Protein AF-A0A7S0VWV5-F1 (afdb_monomer)

Secondary structure (DSSP, 8-state):
------HHHHHHHTT-HHHHTT------SS-S------------SSSS-HHHHHHHHHHHHHHHHHTTHHHHHHHHHHHHH--S-----GGGTS--------HHHHHHHHHHHHHH-

Mean predicted aligned error: 13.31 Å

Radius of gyration: 26.04 Å; Cα contacts (8 Å, |Δi|>4): 52; chains: 1; bounding box: 34×28×96 Å

Sequence (117 aa):
VGVIVDVFSWSILEVANEINGDCSLKYLGRPFKTGGGGFVTSADYKGTCTGLMNAVLALHMSEMDDEGFFEELQNSRIQKETTATCVLDASMVADAKQEPVQLRTMGGLFVLHVLVS

Foldseek 3Di:
DDDDDDPLVVLLQQQACVRCVVSPDDDDDDDPDDDDDDDDDDPDPPDPPCVVVRVVRVVVVVVCVVVCVVVVVSVVVSVVSRPHPPPPPCVVVDDDDDDPPPVVNVVVVVVVVVVVD

Structure (mmCIF, N/CA/C/O backbone):
data_AF-A0A7S0VWV5-F1
#
_entry.id   AF-A0A7S0VWV5-F1
#
loop_
_atom_site.group_PDB
_atom_site.id
_atom_site.type_symbol
_atom_site.label_atom_id
_atom_site.label_alt_id
_atom_site.label_comp_id
_atom_site.label_asym_id
_atom_site.label_entity_id
_atom_site.label_seq_id
_atom_site.pdbx_PDB_ins_code
_atom_site.Cartn_x
_atom_site.Cartn_y
_atom_site.Cartn_z
_atom_site.occupancy
_atom_site.B_iso_or_equiv
_atom_site.auth_seq_id
_atom_site.auth_comp_id
_atom_site.auth_asym_id
_atom_site.auth_atom_id
_atom_site.pdbx_PDB_model_num
ATOM 1 N N . VAL A 1 1 ? 5.174 -15.334 -17.930 1.00 74.19 1 VAL A N 1
ATOM 2 C CA . VAL A 1 1 ? 4.591 -15.984 -16.730 1.00 74.19 1 VAL A CA 1
ATOM 3 C C . VAL A 1 1 ? 3.920 -14.889 -15.920 1.00 74.19 1 VAL A C 1
ATOM 5 O O . VAL A 1 1 ? 4.510 -13.824 -15.827 1.00 74.19 1 VAL A O 1
ATOM 8 N N . GLY A 1 2 ? 2.693 -15.094 -15.438 1.00 82.88 2 GLY A N 1
ATOM 9 C CA . GLY A 1 2 ? 1.965 -14.107 -14.631 1.00 82.88 2 GLY A CA 1
ATOM 10 C C . GLY A 1 2 ? 1.728 -14.637 -13.220 1.00 82.88 2 GLY A C 1
ATOM 11 O O . GLY A 1 2 ? 1.535 -15.840 -13.053 1.00 82.88 2 GLY A O 1
ATOM 12 N N . VAL A 1 3 ? 1.756 -13.750 -12.226 1.00 88.19 3 VAL A N 1
ATOM 13 C CA . VAL A 1 3 ? 1.529 -14.074 -10.811 1.00 88.19 3 VAL A CA 1
ATOM 14 C C . VAL A 1 3 ? 0.460 -13.133 -10.267 1.00 88.19 3 VAL A C 1
ATOM 16 O O . VAL A 1 3 ? 0.412 -11.964 -10.640 1.00 88.19 3 VAL A O 1
ATOM 19 N N . ILE A 1 4 ? -0.410 -13.654 -9.404 1.00 89.38 4 ILE A N 1
ATOM 20 C CA . ILE A 1 4 ? -1.387 -12.848 -8.673 1.00 89.38 4 ILE A CA 1
ATOM 21 C C . ILE A 1 4 ? -0.737 -12.429 -7.358 1.00 89.38 4 ILE A C 1
ATOM 23 O O . ILE A 1 4 ? -0.322 -13.283 -6.577 1.00 89.38 4 ILE A O 1
ATOM 27 N N . VAL A 1 5 ? -0.669 -11.123 -7.126 1.00 90.81 5 VAL A N 1
ATOM 28 C CA . VAL A 1 5 ? -0.136 -10.512 -5.904 1.00 90.81 5 VAL A CA 1
ATOM 29 C C . VAL A 1 5 ? -1.133 -9.488 -5.371 1.00 90.81 5 VAL A C 1
ATOM 31 O O . VAL A 1 5 ? -1.996 -9.010 -6.113 1.00 90.81 5 VAL A O 1
ATOM 34 N N . ASP A 1 6 ? -1.045 -9.166 -4.084 1.00 90.44 6 ASP A N 1
ATOM 35 C CA . ASP A 1 6 ? -1.783 -8.038 -3.524 1.00 90.44 6 ASP A CA 1
ATOM 36 C C . ASP A 1 6 ? -1.179 -6.697 -3.980 1.00 90.44 6 ASP A C 1
ATOM 38 O O . ASP A 1 6 ? -0.054 -6.630 -4.480 1.00 90.44 6 ASP A O 1
ATOM 42 N N . VAL A 1 7 ? -1.951 -5.620 -3.817 1.00 88.81 7 VAL A N 1
ATOM 43 C CA . VAL A 1 7 ? -1.585 -4.281 -4.304 1.00 88.81 7 VAL A CA 1
ATOM 44 C C . VAL A 1 7 ? -0.344 -3.733 -3.598 1.00 88.81 7 VAL A C 1
ATOM 46 O O . VAL A 1 7 ? 0.486 -3.109 -4.251 1.00 88.81 7 VAL A O 1
ATOM 49 N N . PHE A 1 8 ? -0.183 -3.986 -2.298 1.00 88.56 8 PHE A N 1
ATOM 50 C CA . PHE A 1 8 ? 0.967 -3.485 -1.550 1.00 88.56 8 PHE A CA 1
ATOM 51 C C . PHE A 1 8 ? 2.253 -4.192 -1.984 1.00 88.56 8 PHE A C 1
ATOM 53 O O . PHE A 1 8 ? 3.252 -3.535 -2.276 1.00 88.56 8 PHE A O 1
ATOM 60 N N . SER A 1 9 ? 2.212 -5.520 -2.117 1.00 90.62 9 SER A N 1
ATOM 61 C CA . SER A 1 9 ? 3.331 -6.284 -2.674 1.00 90.62 9 SER A CA 1
ATOM 62 C C . SER A 1 9 ? 3.665 -5.829 -4.093 1.00 90.62 9 SER A C 1
ATOM 64 O O . SER A 1 9 ? 4.838 -5.651 -4.406 1.00 90.62 9 SER A O 1
ATOM 66 N N . TRP A 1 10 ? 2.659 -5.584 -4.942 1.00 90.62 10 TRP A N 1
ATOM 67 C CA . TRP A 1 10 ? 2.885 -5.030 -6.280 1.00 90.62 10 TRP A CA 1
ATOM 68 C C . TRP A 1 10 ? 3.670 -3.712 -6.234 1.00 90.62 10 TRP A C 1
ATOM 70 O O . TRP A 1 10 ? 4.673 -3.593 -6.935 1.00 90.62 10 TRP A O 1
ATOM 80 N N . SER A 1 11 ? 3.274 -2.766 -5.376 1.00 89.75 11 SER A N 1
ATOM 81 C CA . SER A 1 11 ? 3.956 -1.472 -5.244 1.00 89.75 11 SER A CA 1
ATOM 82 C C . SER A 1 11 ? 5.432 -1.594 -4.856 1.00 89.75 11 SER A C 1
ATOM 84 O O . SER A 1 11 ? 6.220 -0.726 -5.213 1.00 89.75 11 SER A O 1
ATOM 86 N N . ILE A 1 12 ? 5.819 -2.659 -4.149 1.00 90.31 12 ILE A N 1
ATOM 87 C CA . ILE A 1 12 ? 7.223 -2.946 -3.822 1.00 90.31 12 ILE A CA 1
ATOM 88 C C . ILE A 1 12 ? 7.933 -3.604 -5.010 1.00 90.31 12 ILE A C 1
ATOM 90 O O . ILE A 1 12 ? 9.033 -3.200 -5.378 1.00 90.31 12 ILE A O 1
ATOM 94 N N . LEU A 1 13 ? 7.314 -4.614 -5.625 1.00 90.56 13 LEU A N 1
ATOM 95 C CA . LEU A 1 13 ? 7.909 -5.364 -6.736 1.00 90.56 13 LEU A CA 1
ATOM 96 C C . LEU A 1 13 ? 8.176 -4.482 -7.959 1.00 90.56 13 LEU A C 1
ATOM 98 O O . LEU A 1 13 ? 9.173 -4.681 -8.647 1.00 90.56 13 LEU A O 1
ATOM 102 N N . GLU A 1 14 ? 7.308 -3.505 -8.215 1.00 88.31 14 GLU A N 1
ATOM 103 C CA . GLU A 1 14 ? 7.451 -2.567 -9.328 1.00 88.31 14 GLU A CA 1
ATOM 104 C C . GLU A 1 14 ? 8.712 -1.692 -9.204 1.00 88.31 14 GLU A C 1
ATOM 106 O O . GLU A 1 14 ? 9.300 -1.330 -10.221 1.00 88.31 14 GLU A O 1
ATOM 111 N N . VAL A 1 15 ? 9.171 -1.403 -7.981 1.00 87.50 15 VAL A N 1
ATOM 112 C CA . VAL A 1 15 ? 10.324 -0.518 -7.711 1.00 87.50 15 VAL A CA 1
ATOM 113 C C . VAL A 1 15 ? 11.593 -1.260 -7.269 1.00 87.50 15 VAL A C 1
ATOM 115 O O . VAL A 1 15 ? 12.654 -0.648 -7.094 1.00 87.50 15 VAL A O 1
ATOM 118 N N . ALA A 1 16 ? 11.499 -2.575 -7.070 1.00 87.81 16 ALA A N 1
ATOM 119 C CA . ALA A 1 16 ? 12.602 -3.418 -6.630 1.00 87.81 16 ALA A CA 1
ATOM 120 C C . ALA A 1 16 ? 13.525 -3.774 -7.804 1.00 87.81 16 ALA A C 1
ATOM 122 O O . ALA A 1 16 ? 13.146 -4.525 -8.702 1.00 87.81 16 ALA A O 1
ATOM 123 N N . ASN A 1 17 ? 14.772 -3.301 -7.773 1.00 85.00 17 ASN A N 1
ATOM 124 C CA . ASN A 1 17 ? 15.740 -3.509 -8.854 1.00 85.00 17 ASN A CA 1
ATOM 125 C C . ASN A 1 17 ? 16.079 -4.992 -9.098 1.00 85.00 17 ASN A C 1
ATOM 127 O O . ASN A 1 17 ? 16.323 -5.398 -10.230 1.00 85.00 17 ASN A O 1
ATOM 131 N N . GLU A 1 18 ? 16.073 -5.817 -8.048 1.00 86.44 18 GLU A N 1
ATOM 132 C CA . GLU A 1 18 ? 16.356 -7.256 -8.161 1.00 86.44 18 GLU A CA 1
ATOM 133 C C . GLU A 1 18 ? 15.321 -8.007 -9.009 1.00 86.44 18 GLU A C 1
ATOM 135 O O . GLU A 1 18 ? 15.630 -9.050 -9.582 1.00 86.44 18 GLU A O 1
ATOM 140 N N . ILE A 1 19 ? 14.095 -7.482 -9.086 1.00 87.00 19 ILE A N 1
ATOM 141 C CA . ILE A 1 19 ? 12.957 -8.146 -9.730 1.00 87.00 19 ILE A CA 1
ATOM 142 C C . ILE A 1 19 ? 12.541 -7.406 -11.004 1.00 87.00 19 ILE A C 1
ATOM 144 O O . ILE A 1 19 ? 12.246 -8.050 -12.007 1.00 87.00 19 ILE A O 1
ATOM 148 N N . ASN A 1 20 ? 12.538 -6.072 -10.975 1.00 88.62 20 ASN A N 1
ATOM 149 C CA . ASN A 1 20 ? 12.080 -5.204 -12.059 1.00 88.62 20 ASN A CA 1
ATOM 150 C C . ASN A 1 20 ? 13.152 -4.197 -12.511 1.00 88.62 20 ASN A C 1
ATOM 152 O O . ASN A 1 20 ? 12.837 -3.059 -12.852 1.00 88.62 20 ASN A O 1
ATOM 156 N N . GLY A 1 21 ? 14.430 -4.586 -12.511 1.00 82.88 21 GLY A N 1
ATOM 157 C CA . GLY A 1 21 ? 15.528 -3.695 -12.911 1.00 82.88 21 GLY A CA 1
ATOM 158 C C . GLY A 1 21 ? 15.472 -3.218 -14.370 1.00 82.88 21 GLY A C 1
ATOM 159 O O . GLY A 1 21 ? 16.067 -2.196 -14.703 1.00 82.88 21 GLY A O 1
ATOM 160 N N . ASP A 1 22 ? 14.745 -3.922 -15.243 1.00 87.19 22 ASP A N 1
ATOM 161 C CA . ASP A 1 22 ? 14.498 -3.529 -16.637 1.00 87.19 22 ASP A CA 1
ATOM 162 C C . ASP A 1 22 ? 13.142 -2.828 -16.851 1.00 87.19 22 ASP A C 1
ATOM 164 O O . ASP A 1 22 ? 12.795 -2.493 -17.985 1.00 87.19 22 ASP A O 1
ATOM 168 N N . CYS A 1 23 ? 12.377 -2.604 -15.778 1.00 85.50 23 CYS A N 1
ATOM 169 C CA . CYS A 1 23 ? 11.039 -2.012 -15.797 1.00 85.50 23 CYS A CA 1
ATOM 170 C C . CYS A 1 23 ? 10.060 -2.720 -16.760 1.00 85.50 23 CYS A C 1
ATOM 172 O O . CYS A 1 23 ? 9.183 -2.087 -17.354 1.00 85.50 23 CYS A O 1
ATOM 174 N N . SER A 1 24 ? 10.207 -4.037 -16.941 1.00 87.31 24 SER A N 1
ATOM 175 C CA . SER A 1 24 ? 9.367 -4.839 -17.839 1.00 87.31 24 SER A CA 1
ATOM 176 C C . SER A 1 24 ? 8.077 -5.359 -17.196 1.00 87.31 24 SER A C 1
ATOM 178 O O . SER A 1 24 ? 7.167 -5.792 -17.919 1.00 87.31 24 SER A O 1
ATOM 180 N N . LEU A 1 25 ? 7.963 -5.319 -15.862 1.00 88.88 25 LEU A N 1
ATOM 181 C CA . LEU A 1 25 ? 6.744 -5.713 -15.160 1.00 88.88 25 LEU A CA 1
ATOM 182 C C . LEU A 1 25 ? 5.575 -4.796 -15.531 1.00 88.88 25 LEU A C 1
ATOM 184 O O . LEU A 1 25 ? 5.713 -3.583 -15.658 1.00 88.88 25 LEU A O 1
ATOM 188 N N . LYS A 1 26 ? 4.387 -5.391 -15.684 1.00 88.00 26 LYS A N 1
ATOM 189 C CA . LYS A 1 26 ? 3.154 -4.665 -16.006 1.00 88.00 26 LYS A CA 1
ATOM 190 C C . LYS A 1 26 ? 2.017 -5.095 -15.101 1.00 88.00 26 LYS A C 1
ATOM 192 O O . LYS A 1 26 ? 1.771 -6.290 -14.936 1.00 88.00 26 LYS A O 1
ATOM 197 N N . TYR A 1 27 ? 1.281 -4.111 -14.595 1.00 87.69 27 TYR A N 1
ATOM 198 C CA . TYR A 1 27 ? 0.023 -4.352 -13.909 1.00 87.69 27 TYR A CA 1
ATOM 199 C C . TYR A 1 27 ? -1.047 -4.733 -14.937 1.00 87.69 27 TYR A C 1
ATOM 201 O O . TYR A 1 27 ? -1.315 -3.984 -15.879 1.00 87.69 27 TYR A O 1
ATOM 209 N N . LEU A 1 28 ? -1.649 -5.913 -14.785 1.00 88.44 28 LEU A N 1
ATOM 210 C CA . LEU A 1 28 ? -2.644 -6.427 -15.723 1.00 88.44 28 LEU A CA 1
ATOM 211 C C . LEU A 1 28 ? -4.004 -6.580 -15.043 1.00 88.44 28 LEU A C 1
ATOM 213 O O . LEU A 1 28 ? -4.173 -7.382 -14.129 1.00 88.44 28 LEU A O 1
ATOM 217 N N . GLY A 1 29 ? -5.001 -5.869 -15.570 1.00 86.94 29 GLY A N 1
ATOM 218 C CA . GLY A 1 29 ? -6.394 -6.009 -15.155 1.00 86.94 29 GLY A CA 1
ATOM 219 C C . GLY A 1 29 ? -6.757 -5.188 -13.919 1.00 86.94 29 GLY A C 1
ATOM 220 O O . GLY A 1 29 ? -6.181 -4.138 -13.657 1.00 86.94 29 GLY A O 1
ATOM 221 N N . ARG A 1 30 ? -7.790 -5.639 -13.203 1.00 85.75 30 ARG A N 1
ATOM 222 C CA . ARG A 1 30 ? -8.288 -5.027 -11.963 1.00 85.75 30 ARG A CA 1
ATOM 223 C C . ARG A 1 30 ? -8.133 -6.024 -10.813 1.00 85.75 30 ARG A C 1
ATOM 225 O O . ARG A 1 30 ? -8.103 -7.227 -11.086 1.00 85.75 30 ARG A O 1
ATOM 232 N N . PRO A 1 31 ? -8.099 -5.562 -9.551 1.00 86.25 31 PRO A N 1
ATOM 233 C CA . PRO A 1 31 ? -8.083 -6.452 -8.398 1.00 86.25 31 PRO A CA 1
ATOM 234 C C . PRO A 1 31 ? -9.186 -7.512 -8.496 1.00 86.25 31 PRO A C 1
ATOM 236 O O . PRO A 1 31 ? -10.365 -7.184 -8.619 1.00 86.25 31 PRO A O 1
ATOM 239 N N . PHE A 1 32 ? -8.795 -8.788 -8.452 1.00 86.31 32 PHE A N 1
ATOM 240 C CA . PHE A 1 32 ? -9.734 -9.913 -8.516 1.00 86.31 32 PHE A CA 1
ATOM 241 C C . PHE A 1 32 ? -10.580 -10.027 -7.240 1.00 86.31 32 PHE A C 1
ATOM 243 O O . PHE A 1 32 ? -11.747 -10.411 -7.287 1.00 86.31 32 PHE A O 1
ATOM 250 N N . LYS A 1 33 ? -9.989 -9.682 -6.092 1.00 87.62 33 LYS A N 1
ATOM 251 C CA . LYS A 1 33 ? -10.641 -9.678 -4.785 1.00 87.62 33 LYS A CA 1
ATOM 252 C C . LYS A 1 33 ? -10.067 -8.552 -3.938 1.00 87.62 33 LYS A C 1
ATOM 254 O O . LYS A 1 33 ? -8.852 -8.390 -3.876 1.00 87.62 33 LYS A O 1
ATOM 259 N N . THR A 1 34 ? -10.939 -7.819 -3.260 1.00 84.75 34 THR A N 1
ATOM 260 C CA . THR A 1 34 ? -10.557 -6.880 -2.207 1.00 84.75 34 THR A CA 1
ATOM 261 C C . THR A 1 34 ? -10.754 -7.549 -0.850 1.00 84.75 34 THR A C 1
ATOM 263 O O . THR A 1 34 ? -11.724 -8.277 -0.624 1.00 84.75 34 THR A O 1
ATOM 266 N N . GLY A 1 35 ? -9.787 -7.363 0.041 1.00 82.25 35 GLY A N 1
ATOM 267 C CA . GLY A 1 35 ? -9.849 -7.816 1.425 1.00 82.25 35 GLY A CA 1
ATOM 268 C C . GLY A 1 35 ? -9.421 -6.675 2.331 1.00 82.25 35 GLY A C 1
ATOM 269 O O . GLY A 1 35 ? -8.457 -5.984 2.017 1.00 82.25 35 GLY A O 1
ATOM 270 N N . GLY A 1 36 ? -10.158 -6.465 3.419 1.00 81.00 36 GLY A N 1
ATOM 271 C CA . GLY A 1 36 ? -9.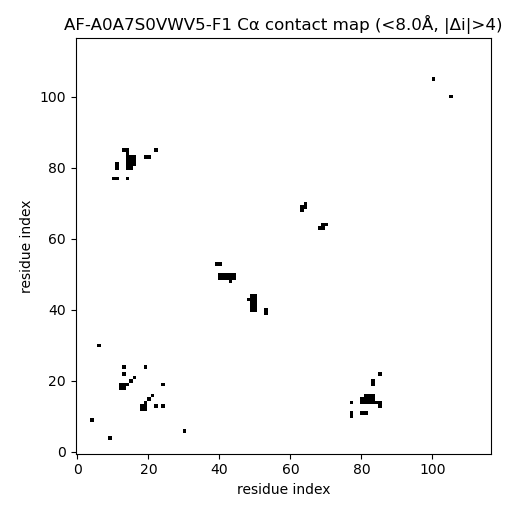758 -5.533 4.467 1.00 81.00 36 GLY A CA 1
ATOM 272 C C . GLY A 1 36 ? -8.769 -6.189 5.427 1.00 81.00 36 GLY A C 1
ATOM 273 O O . GLY A 1 36 ? -8.891 -7.378 5.730 1.00 81.00 36 GLY A O 1
ATOM 274 N N . GLY A 1 37 ? -7.801 -5.407 5.897 1.00 83.19 37 GLY A N 1
ATOM 275 C CA . GLY A 1 37 ? -7.017 -5.725 7.086 1.00 83.19 37 GLY A CA 1
ATOM 276 C C . GLY A 1 37 ? -7.689 -5.154 8.333 1.00 83.19 37 GLY A C 1
ATOM 277 O O . GLY A 1 37 ? -8.517 -4.252 8.247 1.00 83.19 37 GLY A O 1
ATOM 278 N N . GLY A 1 38 ? -7.344 -5.687 9.499 1.00 84.25 38 GLY A N 1
ATOM 279 C CA . GLY A 1 38 ? -7.844 -5.187 10.771 1.00 84.25 38 GLY A CA 1
ATOM 280 C C . GLY A 1 38 ? -7.163 -5.885 11.935 1.00 84.25 38 GLY A C 1
ATOM 281 O O . GLY A 1 38 ? -6.477 -6.895 11.769 1.00 84.25 38 GLY A O 1
ATOM 282 N N . PHE A 1 39 ? -7.355 -5.339 13.124 1.00 84.81 39 PHE A N 1
ATOM 283 C CA . PHE A 1 39 ? -6.922 -5.975 14.356 1.00 84.81 39 PHE A CA 1
ATOM 284 C C . PHE A 1 39 ? -8.011 -6.928 14.856 1.00 84.81 39 PHE A C 1
ATOM 286 O O . PHE A 1 39 ? -9.200 -6.753 14.589 1.00 84.81 39 PHE A O 1
ATOM 293 N N . VAL A 1 40 ? -7.595 -7.962 15.579 1.00 84.62 40 VAL A N 1
ATOM 294 C CA . VAL A 1 40 ? -8.499 -8.972 16.131 1.00 84.62 40 VAL A CA 1
ATOM 295 C C . VAL A 1 40 ? -8.282 -9.033 17.632 1.00 84.62 40 VAL A C 1
ATOM 297 O O . VAL A 1 40 ? -7.152 -9.176 18.096 1.00 84.62 40 VAL A O 1
ATOM 300 N N . THR A 1 41 ? -9.370 -8.941 18.391 1.00 83.56 41 THR A N 1
ATOM 301 C CA . THR A 1 41 ? -9.356 -9.079 19.850 1.00 83.56 41 THR A CA 1
ATOM 302 C C . THR A 1 41 ? -10.314 -10.180 20.290 1.00 83.56 41 THR A C 1
ATOM 304 O O . THR A 1 41 ? -11.230 -10.556 19.555 1.00 83.56 41 THR A O 1
ATOM 307 N N . SER A 1 42 ? -10.142 -10.691 21.512 1.00 83.44 42 SER A N 1
ATOM 308 C CA . SER A 1 42 ? -11.150 -11.558 22.120 1.00 83.44 42 SER A CA 1
ATOM 309 C C . SER A 1 42 ? -12.460 -10.794 22.334 1.00 83.44 42 SER A C 1
ATOM 311 O O . SER A 1 42 ? -12.464 -9.607 22.665 1.00 83.44 42 SER A O 1
ATOM 313 N N . ALA A 1 43 ? -13.585 -11.482 22.136 1.00 75.38 43 ALA A N 1
ATOM 314 C CA . ALA A 1 43 ? -14.919 -10.966 22.427 1.00 75.38 43 ALA A CA 1
ATOM 315 C C . ALA A 1 43 ? -15.374 -11.472 23.802 1.00 75.38 43 ALA A C 1
ATOM 317 O O . ALA A 1 43 ? -16.236 -12.344 23.911 1.00 75.38 43 ALA A O 1
ATOM 318 N N . ASP A 1 44 ? -14.747 -10.977 24.867 1.00 77.75 44 ASP A N 1
ATOM 319 C CA . ASP A 1 44 ? -15.121 -11.302 26.240 1.00 77.75 44 ASP A CA 1
ATOM 320 C C . ASP A 1 44 ? -15.846 -10.133 26.917 1.00 77.75 44 ASP A C 1
ATOM 322 O O . ASP A 1 44 ? -15.348 -9.012 27.028 1.00 77.75 44 ASP A O 1
ATOM 326 N N . TYR A 1 45 ? -17.057 -10.430 27.389 1.00 66.19 45 TYR A N 1
ATOM 327 C CA . TYR A 1 45 ? -17.917 -9.496 28.124 1.00 66.19 45 TYR A CA 1
ATOM 328 C C . TYR A 1 45 ? -17.863 -9.720 29.645 1.00 66.19 45 TYR A C 1
ATOM 330 O O . TYR A 1 45 ? -18.391 -8.922 30.413 1.00 66.19 45 TYR A O 1
ATOM 338 N N . LYS A 1 46 ? -17.249 -10.823 30.093 1.00 62.00 46 LYS A N 1
ATOM 339 C CA . LYS A 1 46 ? -17.068 -11.179 31.507 1.00 62.00 46 LYS A CA 1
ATOM 340 C C . LYS A 1 46 ? -15.597 -11.504 31.747 1.00 62.00 46 LYS A C 1
ATOM 342 O O . LYS A 1 46 ? -15.155 -12.590 31.393 1.00 62.00 46 LYS A O 1
ATOM 347 N N . GLY A 1 47 ? -14.854 -10.568 32.335 1.00 69.69 47 GLY A N 1
ATOM 348 C CA . GLY A 1 47 ? -13.444 -10.754 32.685 1.00 69.69 47 GLY A CA 1
ATOM 349 C C . GLY A 1 47 ? -12.607 -9.524 32.364 1.00 69.69 47 GLY A C 1
ATOM 350 O O . GLY A 1 47 ? -12.386 -8.693 33.239 1.00 69.69 47 GLY A O 1
ATOM 351 N N . THR A 1 48 ? -12.165 -9.405 31.115 1.00 68.69 48 THR A N 1
ATOM 352 C CA . THR A 1 48 ? -11.160 -8.421 30.682 1.00 68.69 48 THR A CA 1
ATOM 353 C C . THR A 1 48 ? -11.728 -7.254 29.870 1.00 68.69 48 THR A C 1
ATOM 355 O O . THR A 1 48 ? -10.982 -6.346 29.517 1.00 68.69 48 THR A O 1
ATOM 358 N N . CYS A 1 49 ? -13.049 -7.216 29.638 1.00 72.44 49 CYS A N 1
ATOM 359 C CA . CYS A 1 49 ? -13.743 -6.132 28.925 1.00 72.44 49 CYS A CA 1
ATOM 360 C C . CYS A 1 49 ? -13.088 -5.780 27.577 1.00 72.44 49 CYS A C 1
ATOM 362 O O . CYS A 1 49 ? -13.120 -4.627 27.143 1.00 72.44 49 CYS A O 1
ATOM 364 N N . THR A 1 50 ? -12.511 -6.764 26.887 1.00 82.31 50 THR A N 1
ATOM 365 C CA . THR A 1 50 ? -11.738 -6.546 25.654 1.00 82.31 50 THR A CA 1
ATOM 366 C C . THR A 1 50 ? -12.599 -5.994 24.514 1.00 82.31 50 THR A C 1
ATOM 368 O O . THR A 1 50 ? -12.085 -5.373 23.589 1.00 82.31 50 THR A O 1
ATOM 371 N N . GLY A 1 51 ? -13.929 -6.109 24.617 1.00 79.94 51 GLY A N 1
ATOM 372 C CA . GLY A 1 51 ? -14.861 -5.407 23.732 1.00 79.94 51 GLY A CA 1
ATOM 373 C C . GLY A 1 51 ? -14.721 -3.877 23.770 1.00 79.94 51 GLY A C 1
ATOM 374 O O . GLY A 1 51 ? -14.816 -3.241 22.724 1.00 79.94 51 GLY A O 1
ATOM 375 N N . LEU A 1 52 ? -14.436 -3.280 24.935 1.00 83.75 52 LEU A N 1
ATOM 376 C CA . LEU A 1 52 ? -14.168 -1.840 25.041 1.00 83.75 52 L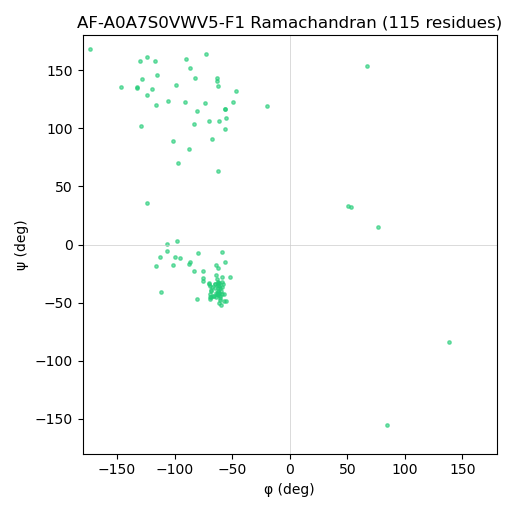EU A CA 1
ATOM 377 C C . LEU A 1 52 ? -12.838 -1.481 24.374 1.00 83.75 52 LEU A C 1
ATOM 379 O O . LEU A 1 52 ? -12.768 -0.508 23.631 1.00 83.75 52 LEU A O 1
ATOM 383 N N . MET A 1 53 ? -11.802 -2.295 24.592 1.00 86.19 53 MET A N 1
ATOM 384 C CA . MET A 1 53 ? -10.505 -2.106 23.936 1.00 86.19 53 MET A CA 1
ATOM 385 C C . MET A 1 53 ? -10.630 -2.188 22.416 1.00 86.19 53 MET A C 1
ATOM 387 O O . MET A 1 53 ? -9.996 -1.407 21.715 1.00 86.19 53 MET A O 1
ATOM 391 N N . ASN A 1 54 ? -11.483 -3.081 21.911 1.00 87.50 54 ASN A N 1
ATOM 392 C CA . ASN A 1 54 ? -11.765 -3.171 20.486 1.00 87.50 54 ASN A CA 1
ATOM 393 C C . ASN A 1 54 ? -12.369 -1.866 19.946 1.00 87.50 54 ASN A C 1
ATOM 395 O O . ASN A 1 54 ? -11.878 -1.318 18.967 1.00 87.50 54 ASN A O 1
ATOM 399 N N . ALA A 1 55 ? -13.375 -1.316 20.632 1.00 86.94 55 ALA A N 1
ATOM 400 C CA . ALA A 1 55 ? -13.997 -0.058 20.225 1.00 86.94 55 ALA A CA 1
ATOM 401 C C . ALA A 1 55 ? -13.009 1.123 20.229 1.00 86.94 55 ALA A C 1
ATOM 403 O O . ALA A 1 55 ? -13.007 1.922 19.296 1.00 86.94 55 ALA A O 1
ATOM 404 N N . VAL A 1 56 ? -12.148 1.213 21.246 1.00 90.50 56 VAL A N 1
ATOM 405 C CA . VAL A 1 56 ? -11.125 2.269 21.340 1.00 90.50 56 VAL A CA 1
ATOM 406 C C . VAL A 1 56 ? -10.073 2.124 20.238 1.00 90.50 56 VAL A C 1
ATOM 408 O O . VAL A 1 56 ? -9.724 3.104 19.589 1.00 90.50 56 VAL A O 1
ATOM 411 N N . LEU A 1 57 ? -9.595 0.903 19.982 1.00 91.06 57 LEU A N 1
ATOM 412 C CA . LEU A 1 57 ? -8.654 0.637 18.892 1.00 91.06 57 LEU A CA 1
ATOM 413 C C . LEU A 1 57 ? -9.267 0.957 17.525 1.00 91.06 57 LEU A C 1
ATOM 415 O O . LEU A 1 57 ? -8.590 1.543 16.688 1.00 91.06 57 LEU A O 1
ATOM 419 N N . ALA A 1 58 ? -10.539 0.617 17.308 1.00 90.00 58 ALA A N 1
ATOM 420 C CA . ALA A 1 58 ? -11.239 0.924 16.064 1.00 90.00 58 ALA A CA 1
ATOM 421 C C . ALA A 1 58 ? -11.350 2.436 15.840 1.00 90.00 58 ALA A C 1
ATOM 423 O O . ALA A 1 58 ? -11.101 2.897 14.730 1.00 90.00 58 ALA A O 1
ATOM 424 N N . LEU A 1 59 ? -11.674 3.196 16.892 1.00 93.56 59 LEU A N 1
ATOM 425 C CA . LEU A 1 59 ? -11.729 4.656 16.832 1.00 93.56 59 LEU A CA 1
ATOM 426 C C . LEU A 1 59 ? -10.368 5.236 16.432 1.00 93.56 59 LEU A C 1
ATOM 428 O O . LEU A 1 59 ? -10.285 5.963 15.451 1.00 93.56 59 LEU A O 1
ATOM 432 N N . HIS A 1 60 ? -9.298 4.851 17.131 1.00 94.25 60 HIS A N 1
ATOM 433 C CA . HIS A 1 60 ? -7.960 5.360 16.830 1.00 94.25 60 HIS A CA 1
ATOM 434 C C . HIS A 1 60 ? -7.454 4.940 15.452 1.00 94.25 60 HIS A C 1
ATOM 436 O O . HIS A 1 60 ? -6.746 5.701 14.806 1.00 94.25 60 HIS A O 1
ATOM 442 N N . MET A 1 61 ? -7.807 3.746 14.972 1.00 92.19 61 MET A N 1
ATOM 443 C CA . MET A 1 61 ? -7.480 3.362 13.599 1.00 92.19 61 MET A CA 1
ATOM 444 C C . MET A 1 61 ? -8.236 4.190 12.567 1.00 92.19 61 MET A C 1
ATOM 446 O O . MET A 1 61 ? -7.649 4.519 11.545 1.00 92.19 61 MET A O 1
ATOM 450 N N . SER A 1 62 ? -9.491 4.549 12.837 1.00 93.06 62 SER A N 1
ATOM 451 C CA . SER A 1 62 ? -10.239 5.466 11.975 1.00 93.06 62 SER A CA 1
ATOM 452 C C . SER A 1 62 ? -9.602 6.854 11.959 1.00 93.06 62 SER A C 1
ATOM 454 O O . SER A 1 62 ? -9.402 7.403 10.888 1.00 93.06 62 SER A O 1
ATOM 456 N N . GLU A 1 63 ? -9.228 7.389 13.125 1.00 95.19 63 GLU A N 1
ATOM 457 C CA . GLU A 1 63 ? -8.543 8.687 13.227 1.00 95.19 63 GLU A CA 1
ATOM 458 C C . GLU A 1 63 ? -7.206 8.675 12.468 1.00 95.19 63 GLU A C 1
ATOM 460 O O . GLU A 1 63 ? -6.925 9.586 11.699 1.00 95.19 63 GLU A O 1
ATOM 465 N N . MET A 1 64 ? -6.409 7.610 12.614 1.00 94.00 64 MET A N 1
ATOM 466 C CA . MET A 1 64 ? -5.156 7.445 11.866 1.00 94.00 64 MET A CA 1
ATOM 467 C C . MET A 1 64 ? -5.375 7.365 10.349 1.00 94.00 64 MET A C 1
ATOM 469 O O . MET A 1 64 ? -4.548 7.868 9.589 1.00 94.00 64 MET A O 1
ATOM 473 N N . ASP A 1 65 ? -6.453 6.723 9.896 1.00 93.12 65 ASP A N 1
ATOM 474 C CA . ASP A 1 65 ? -6.796 6.654 8.472 1.00 93.12 65 ASP A CA 1
ATOM 475 C C . ASP A 1 65 ? -7.209 8.031 7.933 1.00 93.12 65 ASP A C 1
ATOM 477 O O . ASP A 1 65 ? -6.680 8.473 6.915 1.00 93.12 65 ASP A O 1
ATOM 481 N N . ASP A 1 66 ? -8.057 8.753 8.672 1.00 93.94 66 ASP A N 1
ATOM 482 C CA . ASP A 1 66 ? -8.498 10.112 8.333 1.00 93.94 66 ASP A CA 1
ATOM 483 C C . ASP A 1 66 ? -7.324 11.112 8.290 1.00 93.94 66 ASP A C 1
ATOM 485 O O . ASP A 1 66 ? -7.314 12.038 7.476 1.00 93.94 66 ASP A O 1
ATOM 489 N N . GLU A 1 67 ? -6.312 10.918 9.139 1.00 96.06 67 GLU A N 1
ATOM 490 C CA . GLU A 1 67 ? -5.072 11.704 9.157 1.00 96.06 67 GLU A CA 1
ATOM 491 C C . GLU A 1 67 ? -4.060 11.284 8.072 1.00 96.06 67 GLU A C 1
ATOM 493 O O . GLU A 1 67 ? -3.042 11.954 7.888 1.00 96.06 67 GLU A O 1
ATOM 498 N N . GLY A 1 68 ? -4.315 10.198 7.334 1.00 94.38 68 GLY A N 1
ATOM 499 C CA . GLY A 1 68 ? -3.427 9.692 6.282 1.00 94.38 68 GLY A CA 1
ATOM 500 C C . GLY A 1 68 ? -2.194 8.940 6.799 1.00 94.38 68 GLY A C 1
ATOM 501 O O . GLY A 1 68 ? -1.260 8.680 6.037 1.00 94.38 68 GLY A O 1
ATOM 502 N N . PHE A 1 69 ? -2.175 8.542 8.073 1.00 94.69 69 PHE A N 1
ATOM 503 C CA . PHE A 1 69 ? -1.038 7.863 8.702 1.00 94.69 69 PHE A CA 1
ATOM 504 C C . PHE A 1 69 ? -0.646 6.570 7.972 1.00 94.69 69 PHE A C 1
ATOM 506 O O . PHE A 1 69 ? 0.538 6.289 7.770 1.00 94.69 69 PHE A O 1
ATOM 513 N N . PHE A 1 70 ? -1.629 5.766 7.554 1.00 90.44 70 PHE A N 1
ATOM 514 C CA . PHE A 1 70 ? -1.357 4.510 6.850 1.00 90.44 70 PHE A CA 1
ATOM 515 C C . PHE A 1 70 ? -0.781 4.737 5.451 1.00 90.44 70 PHE A C 1
ATOM 517 O O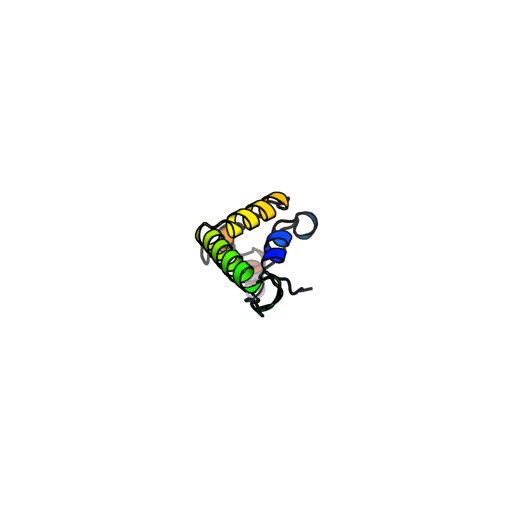 . PHE A 1 70 ? 0.107 3.988 5.037 1.00 90.44 70 PHE A O 1
ATOM 524 N N . GLU A 1 71 ? -1.231 5.780 4.751 1.00 91.50 71 GLU A N 1
ATOM 525 C CA . GLU A 1 71 ? -0.688 6.163 3.448 1.00 91.50 71 GLU A CA 1
ATOM 526 C C . GLU A 1 71 ? 0.765 6.633 3.584 1.00 91.50 71 GLU A C 1
ATOM 528 O O . GLU A 1 71 ? 1.636 6.190 2.832 1.00 91.50 71 GLU A O 1
ATOM 533 N N . GLU A 1 72 ? 1.065 7.461 4.587 1.00 93.94 72 GLU A N 1
ATOM 534 C CA . GLU A 1 72 ? 2.435 7.890 4.878 1.00 93.94 72 GLU A CA 1
ATOM 535 C C . GLU A 1 72 ? 3.338 6.694 5.205 1.00 93.94 72 GLU A C 1
ATOM 537 O O . GLU A 1 72 ? 4.440 6.569 4.660 1.00 93.94 72 GLU A O 1
ATOM 542 N N . LEU A 1 73 ? 2.868 5.775 6.051 1.00 92.44 73 LEU A N 1
ATOM 543 C CA . LEU A 1 73 ? 3.617 4.579 6.428 1.00 92.44 73 LEU A CA 1
ATOM 544 C C . LEU A 1 73 ? 3.884 3.673 5.219 1.00 92.44 73 LEU A C 1
ATOM 546 O O . LEU A 1 73 ? 5.004 3.177 5.050 1.00 92.44 73 LEU A O 1
ATOM 550 N N . GLN A 1 74 ? 2.876 3.475 4.367 1.00 90.69 74 GLN A N 1
ATOM 551 C CA . GLN A 1 74 ? 2.999 2.715 3.127 1.00 90.69 74 GLN A CA 1
ATOM 552 C C . GLN A 1 74 ? 4.016 3.367 2.188 1.00 90.69 74 GLN A C 1
ATOM 554 O O . GLN A 1 74 ? 4.948 2.696 1.739 1.00 90.69 74 GLN A O 1
ATOM 559 N N . ASN A 1 75 ? 3.890 4.668 1.938 1.00 90.44 75 ASN A N 1
ATOM 560 C CA . ASN A 1 75 ? 4.792 5.417 1.068 1.00 90.44 75 ASN A CA 1
ATOM 561 C C . ASN A 1 75 ? 6.227 5.412 1.606 1.00 90.44 75 ASN A C 1
ATOM 563 O O . ASN A 1 75 ? 7.166 5.169 0.850 1.00 90.44 75 ASN A O 1
ATOM 567 N N . SER A 1 76 ? 6.409 5.588 2.917 1.00 92.31 76 SER A N 1
ATOM 568 C CA . SER A 1 76 ? 7.710 5.485 3.585 1.00 92.31 76 SER A CA 1
ATOM 569 C C . SER A 1 76 ? 8.332 4.105 3.393 1.00 92.31 76 SER A C 1
ATOM 571 O O . SER A 1 76 ? 9.540 3.987 3.168 1.00 92.31 76 SER A O 1
ATOM 573 N N . ARG A 1 77 ? 7.524 3.040 3.464 1.00 89.19 77 ARG A N 1
ATOM 574 C CA . ARG A 1 77 ? 8.027 1.687 3.245 1.00 89.19 77 ARG A CA 1
ATOM 575 C C . ARG A 1 77 ? 8.418 1.466 1.792 1.00 89.19 77 ARG A C 1
ATOM 577 O O . ARG A 1 77 ? 9.519 0.980 1.565 1.00 89.19 77 ARG A O 1
ATOM 584 N N . ILE A 1 78 ? 7.576 1.858 0.839 1.00 88.50 78 ILE A N 1
ATOM 585 C CA . ILE A 1 78 ? 7.880 1.745 -0.593 1.00 88.50 78 ILE A CA 1
ATOM 586 C C . ILE A 1 78 ? 9.176 2.496 -0.904 1.00 88.50 78 ILE A C 1
ATOM 588 O O . ILE A 1 78 ? 10.087 1.901 -1.459 1.00 88.50 78 ILE A O 1
ATOM 592 N N . GLN A 1 79 ? 9.324 3.741 -0.443 1.00 86.62 79 GLN A N 1
ATOM 593 C CA . GLN A 1 79 ? 10.538 4.539 -0.657 1.00 86.62 79 GLN A CA 1
ATOM 594 C C . GLN A 1 79 ? 11.816 3.881 -0.122 1.00 86.62 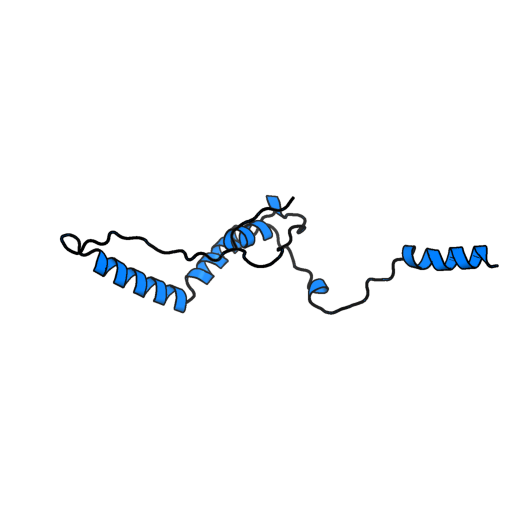79 GLN A C 1
ATOM 596 O O . GLN A 1 79 ? 12.875 4.049 -0.719 1.00 86.62 79 GLN A O 1
ATOM 601 N N . LYS A 1 80 ? 11.740 3.140 0.990 1.00 85.69 80 LYS A N 1
ATOM 602 C CA . LYS A 1 80 ? 12.891 2.394 1.527 1.00 85.69 80 LYS A CA 1
ATOM 603 C C . LYS A 1 80 ? 13.282 1.203 0.656 1.00 85.69 80 LYS A C 1
ATOM 605 O O . LYS A 1 80 ? 14.459 0.864 0.609 1.00 85.69 80 LYS A O 1
ATOM 610 N N . GLU A 1 81 ? 12.308 0.570 0.011 1.00 82.00 81 GLU A N 1
ATOM 611 C CA . GLU A 1 81 ? 12.524 -0.574 -0.882 1.00 82.00 81 GLU A CA 1
ATOM 612 C C . GLU A 1 81 ? 12.819 -0.128 -2.331 1.00 82.00 81 GLU A C 1
ATOM 614 O O . GLU A 1 81 ? 13.355 -0.904 -3.128 1.00 82.00 81 GLU A O 1
ATOM 619 N N . THR A 1 82 ? 12.510 1.129 -2.681 1.00 79.50 82 THR A N 1
ATOM 620 C CA . THR A 1 82 ? 12.802 1.721 -3.989 1.00 79.50 82 THR A CA 1
ATOM 621 C C . THR A 1 82 ? 14.303 1.737 -4.231 1.00 79.50 82 THR A C 1
ATOM 623 O O . THR A 1 82 ? 15.050 2.550 -3.689 1.00 79.50 82 THR A O 1
ATOM 626 N N . THR A 1 83 ? 14.739 0.842 -5.106 1.00 74.75 83 THR A N 1
ATOM 627 C CA . THR A 1 83 ? 16.139 0.702 -5.525 1.00 74.75 83 THR A CA 1
ATOM 628 C C . THR A 1 83 ? 16.318 1.011 -7.008 1.00 74.75 83 THR A C 1
ATOM 630 O O . THR A 1 83 ? 17.425 1.342 -7.428 1.00 74.75 83 THR A O 1
ATOM 633 N N . ALA A 1 84 ? 15.234 0.975 -7.790 1.00 66.12 84 ALA A N 1
ATOM 634 C CA . ALA A 1 84 ? 15.187 1.415 -9.177 1.00 66.12 84 ALA A CA 1
ATOM 635 C C . ALA A 1 84 ? 14.167 2.551 -9.350 1.00 66.12 84 ALA A C 1
ATOM 637 O O . ALA A 1 84 ? 13.028 2.466 -8.893 1.00 66.12 84 ALA A O 1
ATOM 638 N N . THR A 1 85 ? 14.553 3.615 -10.056 1.00 68.19 85 THR A N 1
ATOM 639 C CA . THR A 1 85 ? 13.613 4.631 -10.543 1.00 68.19 85 THR A CA 1
ATOM 640 C C . THR A 1 85 ? 13.079 4.188 -11.897 1.00 68.19 85 THR A C 1
ATOM 642 O O . THR A 1 85 ? 13.580 4.620 -12.937 1.00 68.19 85 THR A O 1
ATOM 645 N N . CYS A 1 86 ? 12.074 3.312 -11.893 1.00 68.69 86 CYS A N 1
ATOM 646 C CA . CYS A 1 86 ? 11.267 3.080 -13.084 1.00 68.69 86 CYS A CA 1
ATOM 647 C C . CYS A 1 86 ? 10.465 4.353 -13.361 1.00 68.69 86 CYS A C 1
ATOM 649 O O . CYS A 1 86 ? 9.384 4.571 -12.820 1.00 68.69 86 CYS A O 1
ATOM 651 N N . VAL A 1 87 ? 11.041 5.247 -14.164 1.00 60.69 87 VAL A N 1
ATOM 652 C CA . VAL A 1 87 ? 10.304 6.379 -14.710 1.00 60.69 87 VAL A CA 1
ATOM 653 C C . VAL A 1 87 ? 9.338 5.769 -15.711 1.00 60.69 87 VAL A C 1
ATOM 655 O O . VAL A 1 87 ? 9.755 5.314 -16.775 1.00 60.69 87 VAL A O 1
ATOM 658 N N . LEU A 1 88 ? 8.054 5.720 -15.352 1.00 54.66 88 LEU A N 1
ATOM 659 C CA . LEU A 1 88 ? 6.997 5.607 -16.345 1.00 54.66 88 LEU A CA 1
ATOM 660 C C . LEU A 1 88 ? 7.203 6.784 -17.285 1.00 54.66 88 LEU A C 1
ATOM 662 O O . LEU A 1 88 ? 6.898 7.928 -16.947 1.00 54.66 88 LEU A O 1
ATOM 666 N N . ASP A 1 89 ? 7.830 6.507 -18.419 1.00 41.56 89 ASP A N 1
ATOM 667 C CA . ASP A 1 89 ? 8.060 7.502 -19.436 1.00 41.56 89 ASP A CA 1
ATOM 668 C C . ASP A 1 89 ? 6.679 8.069 -19.782 1.00 41.56 89 ASP A C 1
ATOM 670 O O . ASP A 1 89 ? 5.761 7.349 -20.191 1.00 41.56 89 ASP A O 1
ATOM 674 N N . ALA A 1 90 ? 6.487 9.365 -19.524 1.00 40.97 90 ALA A N 1
ATOM 675 C CA . ALA A 1 90 ? 5.223 10.060 -19.762 1.00 40.97 90 ALA A CA 1
ATOM 676 C C . ALA A 1 90 ? 4.802 9.990 -21.247 1.00 40.97 90 ALA A C 1
ATOM 678 O O . ALA A 1 90 ? 3.681 10.360 -21.602 1.00 40.97 90 ALA A O 1
ATOM 679 N N . SER A 1 91 ? 5.673 9.449 -22.105 1.00 39.28 91 SER A N 1
ATOM 680 C CA . SER A 1 91 ? 5.387 8.968 -23.453 1.00 39.28 91 SER A CA 1
ATOM 681 C C . SER A 1 91 ? 4.285 7.897 -23.533 1.00 39.28 91 SER A C 1
ATOM 683 O O . SER A 1 91 ? 3.745 7.701 -24.618 1.00 39.28 91 SER A O 1
ATOM 685 N N . MET A 1 92 ? 3.882 7.252 -22.427 1.00 46.12 92 MET A N 1
ATOM 686 C CA . MET A 1 92 ? 2.760 6.293 -22.413 1.00 46.12 92 MET A CA 1
ATOM 687 C C . MET A 1 92 ? 1.402 6.879 -21.988 1.00 46.12 92 MET A C 1
ATOM 689 O O . MET A 1 92 ? 0.382 6.215 -22.167 1.00 46.12 92 MET A O 1
ATOM 693 N N . VAL A 1 93 ? 1.356 8.105 -21.450 1.00 48.12 93 VAL A N 1
ATOM 694 C CA . VAL A 1 93 ? 0.100 8.756 -21.000 1.00 48.12 93 VAL A CA 1
ATOM 695 C C . VAL A 1 93 ? -0.268 9.971 -21.865 1.00 48.12 93 VAL A C 1
ATOM 697 O O . VAL A 1 93 ? -1.398 10.452 -21.813 1.00 48.12 93 VAL A O 1
ATOM 700 N N . ALA A 1 94 ? 0.637 10.436 -22.729 1.00 37.69 94 ALA A N 1
ATOM 701 C CA . ALA A 1 94 ? 0.369 11.521 -23.665 1.00 37.69 94 ALA A CA 1
ATOM 702 C C . ALA A 1 94 ? 0.098 11.005 -25.086 1.00 37.69 94 ALA A C 1
ATOM 704 O O . ALA A 1 94 ? 0.993 10.981 -25.928 1.00 37.69 94 ALA A O 1
ATOM 705 N N . ASP A 1 95 ? -1.182 10.732 -25.342 1.00 34.72 95 ASP A N 1
ATOM 706 C CA . ASP A 1 95 ? -1.810 10.748 -26.664 1.00 34.72 95 ASP A CA 1
ATOM 707 C C . ASP A 1 95 ? -1.366 9.695 -27.687 1.00 34.72 95 ASP A C 1
ATOM 709 O O . ASP A 1 95 ? -0.243 9.206 -27.727 1.00 34.72 95 ASP A O 1
ATOM 713 N N . ALA A 1 96 ? -2.288 9.397 -28.596 1.00 44.38 96 ALA A N 1
ATOM 714 C CA . ALA A 1 96 ? -2.088 8.626 -29.812 1.00 44.38 96 ALA A CA 1
ATOM 715 C C . ALA A 1 96 ? -1.087 9.302 -30.778 1.00 44.38 96 ALA A C 1
ATOM 717 O O . ALA A 1 96 ? -1.436 9.697 -31.891 1.00 44.38 96 ALA A O 1
ATOM 718 N N . LYS A 1 97 ? 0.174 9.461 -30.375 1.00 44.31 97 LYS A N 1
ATOM 719 C CA . LYS A 1 97 ? 1.251 9.888 -31.261 1.00 44.31 97 LYS A CA 1
ATOM 720 C C . LYS A 1 97 ? 1.761 8.662 -31.995 1.00 44.31 97 LYS A C 1
ATOM 722 O O . LYS A 1 97 ? 2.432 7.813 -31.423 1.00 44.31 97 LYS A O 1
ATOM 727 N N . GLN A 1 98 ? 1.349 8.595 -33.260 1.00 54.00 98 GLN A N 1
ATOM 728 C CA . GLN A 1 98 ? 1.828 7.702 -34.311 1.00 54.00 98 GLN A CA 1
ATOM 729 C C . GLN A 1 98 ? 3.212 7.130 -34.004 1.00 54.00 98 GLN A C 1
ATOM 731 O O . GLN A 1 98 ? 4.184 7.881 -33.901 1.00 54.00 98 GLN A O 1
ATOM 736 N N . GLU A 1 99 ? 3.287 5.800 -33.901 1.00 60.12 99 GLU A N 1
ATOM 737 C CA . GLU A 1 99 ? 4.565 5.098 -33.933 1.00 60.12 99 GLU A CA 1
ATOM 738 C C . GLU A 1 99 ? 5.391 5.644 -35.110 1.00 60.12 99 GLU A C 1
ATOM 740 O O . GLU A 1 99 ? 4.848 5.781 -36.216 1.00 60.12 99 GLU A O 1
ATOM 745 N N . PRO A 1 100 ? 6.678 5.984 -34.915 1.00 60.59 100 PRO A N 1
ATOM 746 C CA . PRO A 1 100 ? 7.524 6.378 -36.027 1.00 60.59 100 PRO A CA 1
ATOM 747 C C . PRO A 1 100 ? 7.508 5.237 -37.040 1.00 60.59 100 PRO A C 1
ATOM 749 O O . PRO A 1 100 ? 7.902 4.111 -36.728 1.00 60.59 100 PRO A O 1
ATOM 752 N N . VAL A 1 101 ? 6.991 5.521 -38.237 1.00 64.81 101 VAL A N 1
ATOM 753 C CA . VAL A 1 101 ? 6.816 4.523 -39.293 1.00 64.81 101 VAL A CA 1
ATOM 754 C C . VAL A 1 101 ? 8.170 3.875 -39.552 1.00 64.81 101 VAL A C 1
ATOM 756 O O . VAL A 1 101 ? 9.090 4.503 -40.079 1.00 64.81 101 VAL A O 1
ATOM 759 N N . GLN A 1 102 ? 8.310 2.615 -39.142 1.00 75.00 102 GLN A N 1
ATOM 760 C CA . GLN A 1 102 ? 9.553 1.884 -39.317 1.00 75.00 102 GLN A CA 1
ATOM 761 C C . GLN A 1 102 ? 9.844 1.766 -40.816 1.00 75.00 102 GLN A C 1
ATOM 763 O O . GLN A 1 102 ? 8.963 1.421 -41.607 1.00 75.00 102 GLN A O 1
ATOM 768 N N . LEU A 1 103 ? 11.102 1.985 -41.214 1.00 68.00 103 LEU A N 1
ATOM 769 C CA . LEU A 1 103 ? 11.562 1.801 -42.600 1.00 68.00 103 LEU A CA 1
ATOM 770 C C . LEU A 1 103 ? 11.189 0.415 -43.157 1.00 68.00 103 LEU A C 1
ATOM 772 O O . LEU A 1 103 ? 10.951 0.260 -44.353 1.00 68.00 103 LEU A O 1
ATOM 776 N N . ARG A 1 104 ? 11.057 -0.585 -42.276 1.00 68.50 104 ARG A N 1
ATOM 777 C CA . ARG A 1 104 ? 10.598 -1.936 -42.613 1.00 68.50 104 ARG A CA 1
ATOM 778 C C . ARG A 1 1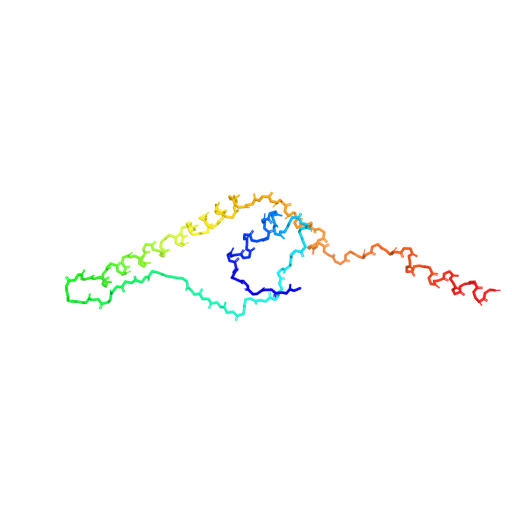04 ? 9.174 -1.962 -43.181 1.00 68.50 104 ARG A C 1
ATOM 780 O O . ARG A 1 104 ? 8.913 -2.734 -44.098 1.00 68.50 104 ARG A O 1
ATOM 787 N N . THR A 1 105 ? 8.283 -1.104 -42.692 1.00 67.31 105 THR A N 1
ATOM 788 C CA . THR A 1 105 ? 6.893 -0.993 -43.161 1.00 67.31 105 THR A CA 1
ATOM 789 C C . THR A 1 105 ? 6.814 -0.272 -44.510 1.00 67.31 105 THR A C 1
ATOM 791 O O . THR A 1 105 ? 5.980 -0.610 -45.345 1.00 67.31 105 THR A O 1
ATOM 794 N N . MET A 1 106 ? 7.734 0.661 -44.777 1.00 72.62 106 MET A N 1
ATOM 795 C CA . MET A 1 106 ? 7.854 1.342 -46.076 1.00 72.62 106 MET A CA 1
ATOM 796 C C . MET A 1 106 ? 8.489 0.452 -47.162 1.00 72.62 106 MET A C 1
ATOM 798 O O . MET A 1 106 ? 8.237 0.658 -48.346 1.00 72.62 106 MET A O 1
ATOM 802 N N . GLY A 1 107 ? 9.266 -0.573 -46.786 1.00 76.62 107 GLY A N 1
ATOM 803 C CA . GLY A 1 107 ? 9.922 -1.500 -47.719 1.00 76.62 107 GLY A CA 1
ATOM 804 C C . GLY A 1 107 ? 8.963 -2.250 -48.653 1.00 76.62 107 GLY A C 1
ATOM 805 O O . GLY A 1 107 ? 9.299 -2.490 -49.811 1.00 76.62 107 GLY A O 1
ATOM 806 N N . GLY A 1 108 ? 7.743 -2.556 -48.197 1.00 77.25 108 GLY A N 1
ATOM 807 C CA . GLY A 1 108 ? 6.728 -3.218 -49.027 1.00 77.25 108 GLY A CA 1
ATOM 808 C C . GLY A 1 108 ? 6.303 -2.387 -50.243 1.00 77.25 108 GLY A C 1
ATOM 809 O O . GLY A 1 108 ? 6.060 -2.942 -51.313 1.00 77.25 108 GLY A O 1
ATOM 810 N N . LEU A 1 109 ? 6.295 -1.056 -50.110 1.00 78.19 109 LEU A N 1
ATOM 811 C CA . LEU A 1 109 ? 5.973 -0.140 -51.205 1.00 78.19 109 LEU A CA 1
ATOM 812 C C . LEU A 1 109 ? 7.062 -0.159 -52.289 1.00 78.19 109 LEU A C 1
ATOM 814 O O . LEU A 1 109 ? 6.752 -0.173 -53.477 1.00 78.19 109 LEU A O 1
ATOM 818 N N . PHE A 1 110 ? 8.333 -0.226 -51.886 1.00 78.75 110 PHE A N 1
ATOM 819 C CA . PHE A 1 110 ? 9.461 -0.306 -52.817 1.00 78.75 110 PHE A CA 1
ATOM 820 C C . PHE A 1 110 ? 9.496 -1.638 -53.576 1.00 78.75 110 PHE A C 1
ATOM 822 O O . PHE A 1 110 ? 9.749 -1.643 -54.777 1.00 78.75 110 PHE A O 1
ATOM 829 N N . VAL A 1 111 ? 9.185 -2.761 -52.916 1.00 80.69 111 VAL A N 1
ATOM 830 C CA . VAL A 1 111 ? 9.118 -4.080 -53.576 1.00 80.69 111 VAL A CA 1
ATOM 831 C C . VAL A 1 111 ? 8.002 -4.124 -54.622 1.00 80.69 111 VAL A C 1
ATOM 833 O O . VAL A 1 111 ? 8.218 -4.624 -55.724 1.00 80.69 111 VAL A O 1
ATOM 836 N N . LEU A 1 112 ? 6.831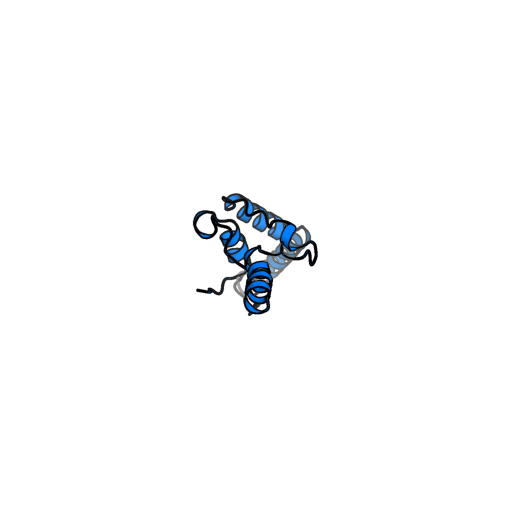 -3.556 -54.318 1.00 80.56 112 LEU A N 1
ATOM 837 C CA . LEU A 1 112 ? 5.735 -3.450 -55.285 1.00 80.56 112 LEU A CA 1
ATOM 838 C C . LEU A 1 112 ? 6.118 -2.588 -56.493 1.00 80.56 112 LEU A C 1
ATOM 840 O O . LEU A 1 112 ? 5.809 -2.957 -57.622 1.00 80.56 112 LEU A O 1
ATOM 844 N N . HIS A 1 113 ? 6.837 -1.484 -56.277 1.00 78.12 113 HIS A N 1
ATOM 845 C CA . HIS A 1 113 ? 7.284 -0.622 -57.370 1.00 78.12 113 HIS A CA 1
ATOM 846 C C . HIS A 1 113 ? 8.287 -1.310 -58.306 1.00 78.12 113 HIS A C 1
ATOM 848 O O . HIS A 1 113 ? 8.244 -1.067 -59.509 1.00 78.12 113 HIS A O 1
ATOM 854 N N . VAL A 1 114 ? 9.147 -2.184 -57.772 1.00 82.19 114 VAL A N 1
ATOM 855 C CA . VAL A 1 114 ? 10.130 -2.969 -58.545 1.00 82.19 114 VAL A CA 1
ATOM 856 C C . VAL A 1 114 ? 9.480 -4.129 -59.304 1.00 82.19 114 VAL A C 1
ATOM 858 O O . VAL A 1 114 ? 9.989 -4.529 -60.340 1.00 82.19 114 VAL A O 1
ATOM 861 N N . LEU A 1 115 ? 8.369 -4.682 -58.808 1.00 79.62 115 LEU A N 1
ATOM 862 C CA . LEU A 1 115 ? 7.655 -5.775 -59.482 1.00 79.62 115 LEU A CA 1
ATOM 863 C C . LEU A 1 115 ? 6.690 -5.299 -60.577 1.00 79.62 115 LEU A C 1
ATOM 865 O O . LEU A 1 115 ? 6.326 -6.090 -61.443 1.00 79.62 115 LEU A O 1
ATOM 869 N N . VAL A 1 116 ? 6.233 -4.046 -60.503 1.00 84.06 116 VAL A N 1
ATOM 870 C CA . VAL A 1 116 ? 5.247 -3.464 -61.433 1.00 84.06 116 VAL A CA 1
ATOM 871 C C . VAL A 1 116 ? 5.892 -2.559 -62.498 1.00 84.06 116 VAL A C 1
ATOM 873 O O . VAL A 1 116 ? 5.251 -2.294 -63.514 1.00 84.06 116 VAL A O 1
ATOM 876 N N . SER A 1 117 ? 7.137 -2.106 -62.293 1.00 62.66 117 SER A N 1
ATOM 877 C CA . SER A 1 117 ? 7.946 -1.393 -63.307 1.00 62.66 117 SER A CA 1
ATOM 878 C C . SER A 1 117 ? 8.774 -2.364 -64.140 1.00 62.66 117 SER A C 1
ATOM 880 O O . SER A 1 117 ? 8.934 -2.097 -65.350 1.00 62.66 117 SER A O 1
#

Organism: NCBI:txid464990

pLDDT: mean 79.61, std 14.38, range [34.72, 96.06]

Solvent-accessible surface area (backbone atoms only — not comparable to full-atom values): 7617 Å² total; per-residue (Å²): 140,87,82,91,72,56,72,68,60,45,61,41,48,62,22,22,36,95,79,22,64,80,57,75,75,74,92,80,88,70,86,91,72,88,78,86,87,81,87,85,74,64,87,36,88,79,86,78,46,36,52,57,54,47,53,54,51,50,51,53,52,50,51,37,51,78,72,39,50,61,58,52,53,51,50,54,51,39,59,73,53,48,70,36,88,66,71,76,59,64,78,78,75,59,70,97,70,72,75,79,80,51,70,74,71,56,45,60,59,55,54,51,52,67,74,75,106

=== Feature glossary ===
Key to the feature types in this record:

— What the protein is —

Primary structure: the covalent order of the twenty standard amino acids along the backbone. Two proteins with the same sequence will (almost always) fold to the same structure; two with 30% identity often share a fold but not the details.

Database cross-references. InterPro integrates a dozen domain/family signature databases into unified entries with residue-range hits. GO terms attach function/process/location labels with evidence codes. CATH codes position the fold in a four-level structural taxonomy. Organism is the NCBI-taxonomy species name.

— Where its atoms are —

The mmCIF block holds the 3D Cartesian coordinates of each backbone atom (N, Cα, C, O) in ångströms. mmCIF is the PDB's canonical archive format — a tagged-loop text representation of the atomic model.

Six re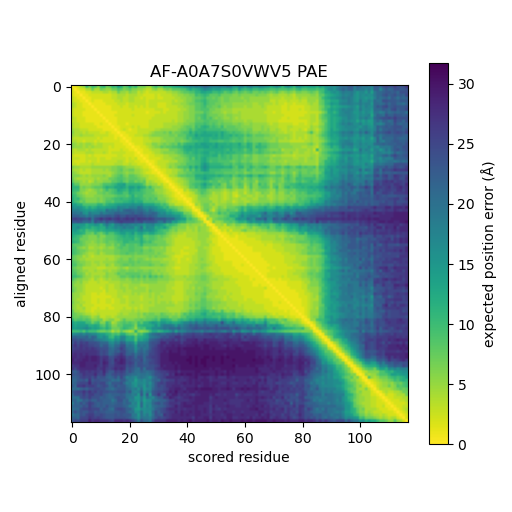ndered views show the 3D structure from the faces of a cube — i.e. along ±x, ±y, ±z. Rendering representation is drawn randomly per protein from cartoon (secondary-structure ribbons), sticks (backbone bonds), or molecular surface; coloring is either N→C rainbow (blue at the N-terminus through red at the C-terminus) or one color per chain.

— Local backbone conformation —

DSSP 8-state secondary structure assigns each residue one of H (α-helix), G (3₁₀-helix), I (π-helix), E (extended β-strand), B (isolated β-bridge), T (hydrogen-bonded turn), S (bend), or '-' (coil).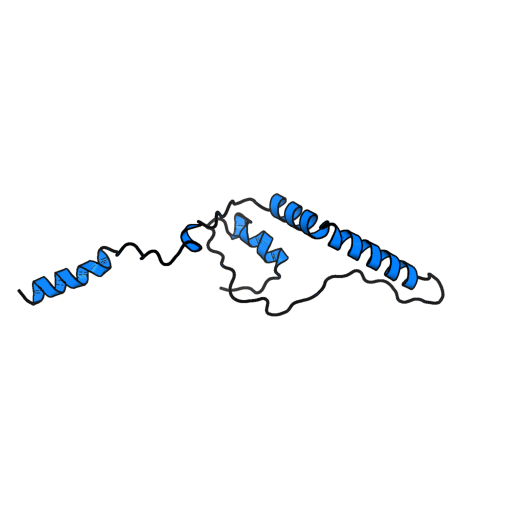 The assignment is computed from backbone hydrogen-bond geometry via the Kabsch–Sander algorithm.

P-SEA three-state annotation labels each residue as helix, strand, or coil based purely on the geometry of the Cα trace. It serves as a fallback when the full backbone (and thus DSSP) is unavailable.

The φ/ψ torsion pair specifies the backbone conformation at each residue. φ rotates about the N–Cα bond, ψ about the Cα–C bond. Steric clashes forbid most of the (φ, ψ) plane — the allowed regions (α-helix basin, β-sheet basin, left-handed helix) are the Ramachandran-allowed regions.

— Global shape and packing —

The geometric summary reports three shape descriptors. Rg (radius of gyration) measures how spread out the Cα atoms are about their centre of mass; compact globular proteins have small Rg, elongated or unfolded ones large. Cα contacts (<8 Å, |i−j|>4) count long-range residue pairs in spatial proximity — high for tightly packed folds, near zero for rods or random coil. The bounding-box extents give the protein's footprint along x, y, z in Å.

Accessible surface area quantifies burial. A residue with SASA near zero is packed into the hydrophobic core; one with SASA >100 Å² sits on the surface. Computed here via the Shrake–Rupley numerical algorithm with a 1.4 Å probe.

Plot images: a contact map (which residues are close in 3D, as an N×N binary image), a Ramachandran scatter (backbone torsion angles, revealing secondary-structure composition at a glance), and — for AlphaFold structures — a PAE heatmap (pairwise prediction confidence).

— Structural neighborhood —

The Foldseek 3Di string encodes local tertiary geometry as a 20-letter alphabet — one character per residue — derived from the relative positions of nearby Cα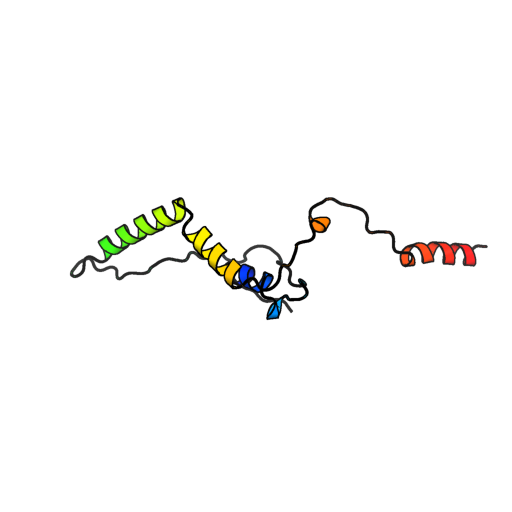 atoms. Unlike the amino-acid sequence, 3Di is a direct function of the 3D structure, so two proteins with the same fold have similar 3Di strings even at low sequence identity.

Nearest PDB neighbors are the top structural matches found by Foldseek when searching this structure against the entire Protein Data Bank. Each hit reports a TM-score (0 to 1; >0.5 almost always implies the same fold) and an E-value. These are *structural* homologs — they may share no detectable sequence similarity.

— Confidence and disorder —

For AlphaFold models, the B-factor field carries pLDDT — the model's own estimate of local accuracy on a 0–100 scale. Regions with pLDDT<50 should be treated as essentially unmodeled; they often correspond to intrinsically disordered segments.

B-factor (Debye–Waller factor) reflects atomic displacement in the crystal lattice. It is an experimental observable (units Å²), not a prediction; low values mean the atom is pinned down, high values mean it moves or is heterogeneous across the crystal.

Predicted aligned error is AlphaFold's pairwise confidence. Unlike pLDDT (per-residue), PAE is per-residue-pair and captures whether two parts of the structure are correctly placed relative to each other. Units are ångströms of expected positional error.